Protein AF-A0A6A4WEF4-F1 (afdb_monomer_lite)

Sequence (116 aa):
MNGPHADLMKSNCSLAYHVQNVRDISVTAERVTPTVGRTTITFKSSEDHSKWAVSEDAARPWVCVGDINRMLTQEERGGGTVCRWDAVLWRLYSQLVAAVEPCPGKQPVNVYRRRP

Organism: Amphibalanus amphitrite (NCBI:txid1232801)

Radius of gyration: 15.69 Å; chains: 1; bounding box: 41×27×47 Å

InterPro domains:
  IPR004947 Deoxyribonuclease II [PF03265] (7-103)
  IPR004947 Deoxyribonuclease II [PTHR10858] (2-106)

pLDDT: mean 86.23, std 15.31, range [34.16, 98.44]

Secondary structure (DSSP, 8-state):
--S-GGGBPPPB-SSSS-B--EEEEEEEEEE-SSS-EEEEEEEEGGG----EEE-S-TTS-EEEEES--SBGGGTTS---EEEEE-HHHHHHHHHHEEEEPPPTTSPPP-TT----

Foldseek 3Di:
DPDDPVQFDA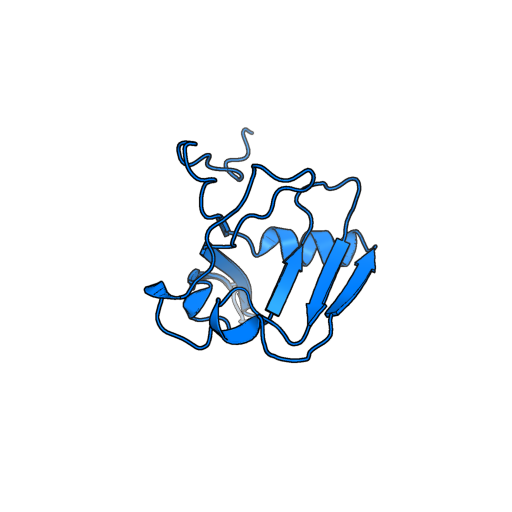FADPDPDTGWAQFKFKDWDFDPDVDTDIDIDMDTCVPDPWAWDFDPDLVQTKIKTKDDHRGNVCPPPDMDIDIDRDNVVSVVVVNRRQAIHDHPPDDGDRPPPDDD

Structure (mmCIF, N/CA/C/O backbone):
data_AF-A0A6A4WEF4-F1
#
_entry.id   AF-A0A6A4WEF4-F1
#
loop_
_atom_site.group_PDB
_atom_site.id
_atom_site.type_symbol
_atom_site.label_atom_id
_atom_site.label_alt_id
_atom_site.label_comp_id
_atom_site.label_asym_id
_atom_site.label_entity_id
_atom_site.label_seq_id
_atom_site.pdbx_PDB_ins_code
_atom_site.Cartn_x
_atom_site.Cartn_y
_atom_site.Cartn_z
_atom_site.occupancy
_atom_site.B_iso_or_equiv
_atom_site.auth_seq_id
_atom_site.auth_comp_id
_atom_site.auth_asym_id
_atom_site.auth_atom_id
_atom_site.pdbx_PDB_model_num
ATOM 1 N N . MET A 1 1 ? 9.400 4.199 6.354 1.00 64.19 1 MET A N 1
ATOM 2 C CA . MET A 1 1 ? 10.364 3.702 5.338 1.00 64.19 1 MET A CA 1
ATOM 3 C C . MET A 1 1 ? 11.778 3.868 5.874 1.00 64.19 1 MET A C 1
ATOM 5 O O . MET A 1 1 ? 12.005 4.802 6.624 1.00 64.19 1 MET A O 1
ATOM 9 N N . ASN A 1 2 ? 12.729 3.008 5.495 1.00 60.25 2 ASN A N 1
ATOM 10 C CA . ASN A 1 2 ? 14.113 3.103 5.981 1.00 60.25 2 ASN A CA 1
ATOM 11 C C . ASN A 1 2 ? 15.051 3.442 4.814 1.00 60.25 2 ASN A C 1
ATOM 13 O O . ASN A 1 2 ? 15.559 2.533 4.163 1.00 60.25 2 ASN A O 1
ATOM 17 N N . GLY A 1 3 ? 15.241 4.728 4.518 1.00 61.59 3 GLY A N 1
ATOM 18 C CA . GLY A 1 3 ? 16.180 5.185 3.489 1.00 61.59 3 GLY A CA 1
ATOM 19 C C . GLY A 1 3 ? 15.850 6.576 2.935 1.00 61.59 3 GLY A C 1
ATOM 20 O O . GLY A 1 3 ? 14.755 7.089 3.181 1.00 61.59 3 GLY A O 1
ATOM 21 N N . PRO A 1 4 ? 16.791 7.211 2.217 1.00 68.06 4 PRO A N 1
ATOM 22 C CA . PRO A 1 4 ? 16.591 8.534 1.635 1.00 68.06 4 PRO A CA 1
ATOM 23 C C . PRO A 1 4 ? 15.509 8.500 0.550 1.00 68.06 4 PRO A C 1
ATOM 25 O O . PRO A 1 4 ? 15.425 7.562 -0.233 1.00 68.06 4 PRO A O 1
ATOM 28 N N . HIS A 1 5 ? 14.703 9.558 0.452 1.00 68.69 5 HIS A N 1
ATOM 29 C CA . HIS A 1 5 ? 13.567 9.626 -0.480 1.00 68.69 5 HIS A CA 1
ATOM 30 C C . HIS A 1 5 ? 13.966 9.500 -1.968 1.00 68.69 5 HIS A C 1
ATOM 32 O O . HIS A 1 5 ? 13.126 9.171 -2.804 1.00 68.69 5 HIS A O 1
ATOM 38 N N . ALA A 1 6 ? 15.228 9.766 -2.317 1.00 75.50 6 ALA A N 1
ATOM 39 C CA . ALA A 1 6 ? 15.746 9.584 -3.675 1.00 75.50 6 ALA A CA 1
ATOM 40 C C . ALA A 1 6 ? 15.728 8.112 -4.127 1.00 75.50 6 ALA A C 1
ATOM 42 O O . ALA A 1 6 ? 15.539 7.847 -5.310 1.00 75.50 6 ALA A O 1
ATOM 43 N N . ASP A 1 7 ? 15.824 7.176 -3.179 1.00 84.75 7 ASP A N 1
ATOM 44 C CA . ASP A 1 7 ? 15.896 5.740 -3.455 1.00 84.75 7 ASP A CA 1
ATOM 45 C C . ASP A 1 7 ? 14.513 5.066 -3.419 1.00 84.75 7 ASP A C 1
ATOM 47 O O . ASP A 1 7 ? 14.408 3.843 -3.506 1.00 84.75 7 ASP A O 1
ATOM 51 N N . LEU A 1 8 ? 13.431 5.834 -3.250 1.00 88.31 8 LEU A N 1
ATOM 52 C CA . LEU A 1 8 ? 12.065 5.313 -3.288 1.00 88.31 8 LEU A CA 1
ATOM 53 C C . LEU A 1 8 ? 11.666 5.018 -4.738 1.00 88.31 8 LEU A C 1
ATOM 55 O O . LEU A 1 8 ? 11.609 5.926 -5.573 1.00 88.31 8 LEU A O 1
ATOM 59 N N . MET A 1 9 ? 11.322 3.760 -5.023 1.00 91.12 9 MET A N 1
ATOM 60 C CA . MET A 1 9 ? 10.782 3.363 -6.322 1.00 91.12 9 MET A CA 1
ATOM 61 C C . MET A 1 9 ? 9.515 4.158 -6.621 1.00 91.12 9 MET A C 1
ATOM 63 O O . MET A 1 9 ? 8.616 4.219 -5.785 1.00 91.12 9 MET A O 1
ATOM 67 N N . LYS A 1 10 ? 9.402 4.721 -7.824 1.00 91.50 10 LYS A N 1
ATOM 68 C CA . LYS A 1 10 ? 8.195 5.435 -8.254 1.00 91.50 10 LYS A CA 1
ATOM 69 C C . LYS A 1 10 ? 7.016 4.489 -8.453 1.00 91.50 10 LYS A C 1
ATOM 71 O O . LYS A 1 10 ? 7.185 3.307 -8.761 1.00 91.50 10 LYS A O 1
ATOM 76 N N . SER A 1 11 ? 5.814 5.042 -8.317 1.00 94.00 11 SER A N 1
ATOM 77 C CA . SER A 1 11 ? 4.591 4.395 -8.791 1.00 94.00 11 SER A CA 1
ATOM 78 C C . SER A 1 11 ? 4.751 3.983 -10.256 1.00 94.00 11 SER A C 1
ATOM 80 O O . SER A 1 11 ? 5.327 4.715 -11.059 1.00 94.00 11 SER A O 1
ATOM 82 N N . ASN A 1 12 ? 4.261 2.801 -10.610 1.00 91.94 12 ASN A N 1
ATOM 83 C CA . ASN A 1 12 ? 4.409 2.219 -11.933 1.00 91.94 12 ASN A CA 1
ATOM 84 C C . ASN A 1 12 ? 3.050 1.741 -12.443 1.00 91.94 12 ASN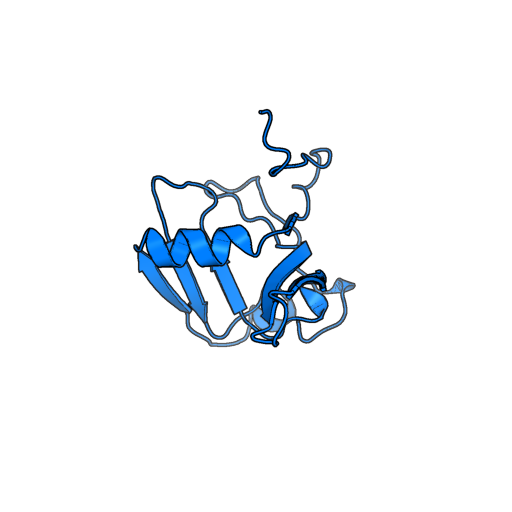 A C 1
ATOM 86 O O . ASN A 1 12 ? 2.439 0.843 -11.874 1.00 91.94 12 ASN A O 1
ATOM 90 N N . CYS A 1 13 ? 2.597 2.339 -13.539 1.00 91.12 13 CYS A N 1
ATOM 91 C CA . CYS A 1 13 ? 1.305 2.044 -14.151 1.00 91.12 13 CYS A CA 1
ATOM 92 C C . CYS A 1 13 ? 1.446 1.690 -15.637 1.00 91.12 13 CYS A C 1
ATOM 94 O O . CYS A 1 13 ? 0.506 1.875 -16.402 1.00 91.12 13 CYS A O 1
ATOM 96 N N . SER A 1 14 ? 2.639 1.260 -16.058 1.00 89.69 14 SER A N 1
ATOM 97 C CA . SER A 1 14 ? 2.894 0.755 -17.413 1.00 89.69 14 SER A CA 1
ATOM 98 C C . SER A 1 14 ? 2.881 -0.774 -17.488 1.00 89.69 14 SER A C 1
ATOM 100 O O . SER A 1 14 ? 2.821 -1.331 -18.581 1.00 89.69 14 SER A O 1
ATOM 102 N N . LEU A 1 15 ? 2.935 -1.457 -16.342 1.00 85.69 15 LEU A N 1
ATOM 103 C CA . LEU A 1 15 ? 2.839 -2.911 -16.246 1.00 85.69 15 LEU A CA 1
ATOM 104 C C . LEU A 1 15 ? 1.379 -3.382 -16.297 1.00 85.69 15 LEU A C 1
ATOM 106 O O . LEU A 1 15 ? 0.458 -2.615 -16.029 1.00 85.69 15 LEU A O 1
ATOM 110 N N . ALA A 1 16 ? 1.178 -4.678 -16.563 1.00 87.19 16 ALA A N 1
ATOM 111 C CA . ALA A 1 16 ? -0.147 -5.310 -16.557 1.00 87.19 16 ALA A CA 1
ATOM 112 C C . ALA A 1 16 ? -0.903 -5.124 -15.226 1.00 87.19 16 ALA A C 1
ATOM 114 O O . ALA A 1 16 ? -2.130 -5.049 -15.214 1.00 87.19 16 ALA A O 1
ATOM 115 N N . TYR A 1 17 ? -0.165 -5.013 -14.119 1.00 87.12 17 TYR A N 1
ATOM 116 C CA . TYR A 1 17 ? -0.688 -4.615 -12.818 1.00 87.12 17 TYR A CA 1
ATOM 117 C C . TYR A 1 17 ? -0.085 -3.271 -12.428 1.00 87.12 17 TYR A C 1
ATOM 119 O O . TYR A 1 17 ? 1.137 -3.132 -12.348 1.00 87.12 17 TYR A O 1
ATOM 127 N N . HIS A 1 18 ? -0.942 -2.284 -12.176 1.00 91.62 18 HIS A N 1
ATOM 128 C CA . HIS A 1 18 ? -0.499 -0.990 -11.682 1.00 91.62 18 HIS A CA 1
ATOM 129 C C . HIS A 1 18 ? -0.097 -1.094 -10.212 1.00 91.62 18 HIS A C 1
ATOM 131 O O . HIS A 1 18 ? -0.751 -1.763 -9.413 1.00 91.62 18 HIS A O 1
ATOM 137 N N . VAL A 1 19 ? 0.964 -0.384 -9.854 1.00 93.19 19 VAL A N 1
ATOM 138 C CA . VAL A 1 19 ? 1.433 -0.250 -8.483 1.00 93.19 19 VAL A CA 1
ATOM 139 C C . VAL A 1 19 ? 1.573 1.224 -8.166 1.00 93.19 19 VAL A C 1
ATOM 141 O O . VAL A 1 19 ? 2.360 1.933 -8.790 1.00 93.19 19 VAL A O 1
ATOM 144 N N . GLN A 1 20 ? 0.825 1.683 -7.173 1.00 94.94 20 GLN A N 1
ATOM 145 C CA . GLN A 1 20 ? 0.891 3.055 -6.691 1.00 94.94 20 GLN A CA 1
ATOM 146 C C . GLN A 1 20 ? 1.381 3.063 -5.253 1.00 94.94 20 GLN A C 1
ATOM 148 O O . GLN A 1 20 ? 0.937 2.269 -4.424 1.00 94.94 20 GLN A O 1
ATOM 153 N N . ASN A 1 21 ? 2.309 3.964 -4.953 1.00 95.31 21 ASN A N 1
ATOM 154 C CA . ASN A 1 21 ? 2.787 4.144 -3.594 1.00 95.31 21 ASN A CA 1
ATOM 155 C C . ASN A 1 21 ? 1.729 4.879 -2.775 1.00 95.31 21 ASN A C 1
ATOM 157 O O . ASN A 1 21 ? 1.233 5.928 -3.190 1.00 95.31 21 ASN A O 1
ATOM 161 N N . VAL A 1 22 ? 1.441 4.386 -1.574 1.00 95.88 22 VAL A N 1
ATOM 162 C CA . VAL A 1 22 ? 0.716 5.173 -0.574 1.00 95.88 22 VAL A CA 1
ATOM 163 C C . VAL A 1 22 ? 1.627 6.318 -0.137 1.00 95.88 22 VAL A C 1
ATOM 165 O O . VAL A 1 22 ? 2.775 6.092 0.247 1.00 95.88 22 VAL A O 1
ATOM 168 N N . ARG A 1 23 ? 1.132 7.552 -0.220 1.00 95.00 23 ARG A N 1
ATOM 169 C CA . ARG A 1 23 ? 1.869 8.765 0.156 1.00 95.00 23 ARG A CA 1
ATOM 170 C C . ARG A 1 23 ? 1.519 9.210 1.569 1.00 95.00 23 ARG A C 1
ATOM 172 O O . ARG A 1 23 ? 2.416 9.429 2.377 1.00 95.00 23 ARG A O 1
ATOM 179 N N . ASP A 1 24 ? 0.223 9.301 1.852 1.00 96.62 24 ASP A N 1
ATOM 180 C CA . ASP A 1 24 ? -0.301 9.769 3.132 1.00 96.62 24 ASP A CA 1
ATOM 181 C C . ASP A 1 24 ? -1.220 8.699 3.722 1.00 96.62 24 ASP A C 1
ATOM 183 O O . ASP A 1 24 ? -2.020 8.088 3.004 1.00 96.62 24 ASP A O 1
ATOM 187 N N . ILE A 1 25 ? -1.100 8.489 5.030 1.00 97.19 25 ILE A N 1
ATOM 188 C CA . ILE A 1 25 ? -1.862 7.518 5.808 1.00 97.19 25 ILE A CA 1
ATOM 189 C C . ILE A 1 25 ? -2.715 8.285 6.817 1.00 97.19 25 ILE A C 1
ATOM 191 O O . ILE A 1 25 ? -2.192 9.140 7.529 1.00 97.19 25 ILE A O 1
ATOM 195 N N . SER A 1 26 ? -4.012 7.981 6.897 1.00 96.88 26 SER A N 1
ATOM 196 C CA . SER A 1 26 ? -4.933 8.563 7.880 1.00 96.88 26 SER A CA 1
ATOM 197 C C . SER A 1 26 ? -5.511 7.487 8.789 1.00 96.88 26 SER A C 1
ATOM 199 O O . SER A 1 26 ? -6.168 6.555 8.335 1.00 96.88 26 SER A O 1
ATOM 201 N N . VAL A 1 27 ? -5.328 7.656 10.095 1.00 93.00 27 VAL A N 1
ATOM 202 C CA . VAL A 1 27 ? -5.902 6.786 11.125 1.00 93.00 27 VAL A CA 1
ATOM 203 C C . VAL A 1 27 ? -6.905 7.594 11.927 1.00 93.00 27 VAL A C 1
ATOM 205 O O . VAL A 1 27 ? -6.589 8.670 12.432 1.00 93.00 27 VAL A O 1
ATOM 208 N N . THR A 1 28 ? -8.121 7.073 12.063 1.00 89.56 28 THR A N 1
ATOM 209 C CA . THR A 1 28 ? -9.107 7.643 12.980 1.00 89.56 28 THR A CA 1
ATOM 210 C C . THR A 1 28 ? -9.195 6.781 14.228 1.00 89.56 28 THR A C 1
ATOM 212 O O . THR A 1 28 ? -9.594 5.625 14.142 1.00 89.56 28 THR A O 1
ATOM 215 N N . ALA A 1 29 ? -8.828 7.345 15.374 1.00 81.69 29 ALA A N 1
ATOM 216 C CA . ALA A 1 29 ? -8.954 6.694 16.667 1.00 81.69 29 ALA A CA 1
ATOM 217 C C . ALA A 1 29 ? -10.122 7.302 17.448 1.00 81.69 29 ALA A C 1
ATOM 219 O O . ALA A 1 29 ? -10.299 8.525 17.500 1.00 81.69 29 ALA A O 1
ATOM 220 N N . GLU A 1 30 ? -10.906 6.438 18.078 1.00 82.50 30 GLU A N 1
ATOM 221 C CA . GLU A 1 30 ? -11.911 6.834 19.056 1.00 82.50 30 GLU A CA 1
ATOM 222 C C . GLU A 1 30 ? -11.252 6.817 20.436 1.00 82.50 30 GLU A C 1
ATOM 224 O O . GLU A 1 30 ? -10.789 5.776 20.906 1.00 82.50 30 GLU A O 1
ATOM 229 N N . ARG A 1 31 ? -11.154 7.982 21.087 1.00 73.44 31 ARG A N 1
ATOM 230 C CA . ARG A 1 31 ? -10.770 8.027 22.499 1.00 73.44 31 ARG A CA 1
ATOM 231 C C . ARG A 1 31 ? -11.992 7.687 23.331 1.00 73.44 31 ARG A C 1
ATOM 233 O O . ARG A 1 31 ? -12.988 8.411 23.312 1.00 73.44 31 ARG A O 1
ATOM 240 N N . VAL A 1 32 ? -11.875 6.619 24.111 1.00 69.06 32 VAL A N 1
ATOM 241 C CA . VAL A 1 32 ? -12.820 6.327 25.186 1.00 69.06 32 VAL A CA 1
ATOM 242 C C . VAL A 1 32 ? -12.502 7.273 26.345 1.00 69.06 32 VAL A C 1
ATOM 244 O O . VAL A 1 32 ? -11.656 7.001 27.192 1.00 69.06 32 VAL A O 1
ATOM 247 N N . THR A 1 33 ? -13.141 8.437 26.329 1.00 70.62 33 THR A N 1
ATOM 248 C CA . THR A 1 33 ? -13.178 9.417 27.423 1.00 70.62 33 THR A CA 1
ATOM 249 C C . THR A 1 33 ? -14.639 9.669 27.823 1.00 70.62 33 THR A C 1
ATOM 251 O O . THR A 1 33 ? -15.533 9.251 27.086 1.00 70.62 33 THR A O 1
ATOM 254 N N . PRO A 1 34 ? -14.928 10.351 28.954 1.00 74.19 34 PRO A N 1
ATOM 255 C CA . PRO A 1 34 ? -16.304 10.669 29.374 1.00 74.19 34 PRO A CA 1
ATOM 256 C C . PRO A 1 34 ? -17.135 11.401 28.304 1.00 74.19 34 PRO A C 1
ATOM 258 O O . PRO A 1 34 ? -18.359 11.332 28.309 1.00 74.19 34 PRO A O 1
ATOM 261 N N . THR A 1 35 ? -16.460 12.048 27.353 1.00 68.06 35 THR A N 1
ATOM 262 C CA . THR A 1 35 ? -17.014 12.511 26.078 1.00 68.06 35 THR A CA 1
ATOM 263 C C . THR A 1 35 ? -16.389 11.684 24.955 1.00 68.06 35 THR A C 1
ATOM 265 O O . THR A 1 35 ? -15.163 11.560 24.909 1.00 68.06 35 THR A O 1
ATOM 268 N N . VAL A 1 36 ? -17.191 11.130 24.039 1.00 66.69 36 VAL A N 1
ATOM 269 C CA . VAL A 1 36 ? -16.671 10.413 22.860 1.00 66.69 36 VAL A CA 1
ATOM 270 C C . VAL A 1 36 ? -15.961 11.417 21.952 1.00 66.69 36 VAL A C 1
ATOM 272 O O . VAL A 1 36 ? -16.596 12.269 21.333 1.00 66.69 36 VAL A O 1
ATOM 275 N N . GLY A 1 37 ? -14.631 11.337 21.899 1.00 78.81 37 GLY A N 1
ATOM 276 C CA . GLY A 1 37 ? -13.795 12.166 21.037 1.00 78.81 37 GLY A CA 1
ATOM 277 C C . GLY A 1 37 ? -13.237 11.339 19.887 1.00 78.81 37 GLY A C 1
ATOM 278 O O . GLY A 1 37 ? -12.533 10.355 20.112 1.00 78.81 37 GLY A O 1
ATOM 279 N N . ARG A 1 38 ? -13.527 11.742 18.649 1.00 84.88 38 ARG A N 1
ATOM 280 C CA . ARG A 1 38 ? -12.967 11.119 17.446 1.00 84.88 38 ARG A CA 1
ATOM 281 C C . ARG A 1 38 ? -11.804 11.968 16.941 1.00 84.88 38 ARG A C 1
ATOM 283 O O . ARG A 1 38 ? -12.001 13.118 16.557 1.00 84.88 38 ARG A O 1
ATOM 290 N N . THR A 1 39 ? -10.599 11.407 16.929 1.00 88.38 39 THR A N 1
ATOM 291 C CA . THR A 1 39 ? -9.390 12.095 16.456 1.00 88.38 39 THR A CA 1
ATOM 292 C C . THR A 1 39 ? -8.878 11.416 15.198 1.00 88.38 39 THR A C 1
ATOM 294 O O . THR A 1 39 ? -8.673 10.206 15.181 1.00 88.38 39 THR A O 1
ATOM 297 N N . THR A 1 40 ? -8.654 12.201 14.145 1.00 91.94 40 THR A N 1
ATOM 298 C CA . THR A 1 40 ? -7.986 11.727 12.928 1.00 91.94 40 THR A CA 1
ATOM 299 C C . THR A 1 40 ? -6.552 12.228 12.924 1.00 91.94 40 THR A C 1
ATOM 301 O O . THR A 1 40 ? -6.319 13.420 13.116 1.00 91.94 40 THR A O 1
ATOM 304 N N . ILE A 1 41 ? -5.606 11.321 12.713 1.00 92.81 41 ILE A N 1
ATOM 305 C CA . ILE A 1 41 ? -4.181 11.615 12.584 1.00 92.81 41 ILE A CA 1
ATOM 306 C C . ILE A 1 41 ? -3.777 11.230 11.169 1.00 92.81 41 ILE A C 1
ATOM 308 O O . ILE A 1 41 ? -4.017 10.100 10.745 1.00 92.81 41 ILE A O 1
ATOM 312 N N . THR A 1 42 ? -3.166 12.168 10.452 1.00 95.94 42 THR A N 1
ATOM 313 C CA . THR A 1 42 ? -2.620 11.935 9.115 1.00 95.94 42 THR A CA 1
ATOM 314 C C . THR A 1 42 ? -1.116 12.122 9.160 1.00 95.94 42 THR A C 1
ATOM 316 O O . THR A 1 42 ? -0.642 13.127 9.685 1.00 95.94 42 THR A O 1
ATOM 319 N N . PHE A 1 43 ? -0.380 11.168 8.608 1.00 95.50 43 PHE A N 1
ATOM 320 C CA . PHE A 1 43 ? 1.079 11.160 8.582 1.00 95.50 43 PHE A CA 1
ATOM 321 C C . PHE A 1 43 ? 1.577 10.591 7.252 1.00 95.50 43 PHE A C 1
ATOM 323 O O . PHE A 1 43 ? 0.817 9.975 6.498 1.00 95.50 43 PHE A O 1
ATOM 330 N N . LYS A 1 44 ? 2.843 10.837 6.918 1.00 94.69 44 LYS A N 1
ATOM 331 C CA . LYS A 1 44 ? 3.404 10.361 5.647 1.00 94.69 44 LYS A CA 1
ATOM 332 C C . LYS A 1 44 ? 3.750 8.884 5.748 1.00 94.69 44 LYS A C 1
ATOM 334 O O . LYS A 1 44 ? 4.233 8.423 6.777 1.00 94.69 44 LYS A O 1
ATOM 339 N N . SER A 1 45 ? 3.643 8.147 4.648 1.00 93.62 45 SER A N 1
ATOM 340 C CA . SER A 1 45 ? 4.106 6.751 4.596 1.00 93.62 45 SER A CA 1
ATOM 341 C C . SER A 1 45 ? 5.611 6.604 4.868 1.00 93.62 45 SER A C 1
ATOM 343 O O . SER A 1 45 ? 6.073 5.546 5.292 1.00 93.62 45 SER A O 1
ATOM 345 N N . SER A 1 46 ? 6.400 7.672 4.701 1.00 91.19 46 SER A N 1
ATOM 346 C CA . SER A 1 46 ? 7.805 7.698 5.123 1.00 91.19 46 SER A CA 1
ATOM 347 C C . SER A 1 46 ? 7.981 7.507 6.632 1.00 91.19 46 SER A C 1
ATOM 349 O O . SER A 1 46 ? 9.004 6.963 7.038 1.00 91.19 46 SER A O 1
ATOM 351 N N . GLU A 1 4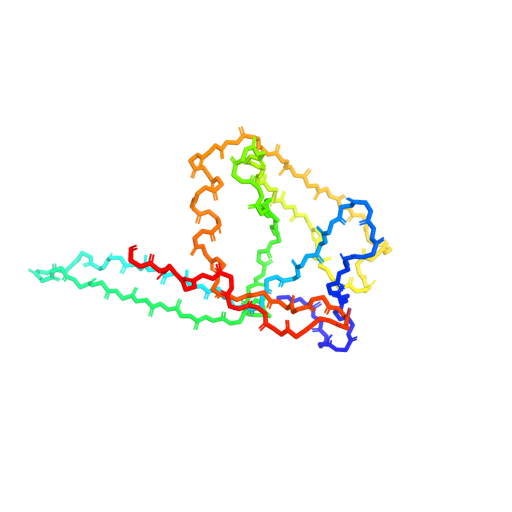7 ? 6.985 7.889 7.433 1.00 92.62 47 GLU A N 1
ATOM 352 C CA . GLU A 1 47 ? 6.961 7.780 8.898 1.00 92.62 47 GLU A CA 1
ATOM 353 C C . GLU A 1 47 ? 6.391 6.425 9.373 1.00 92.62 47 GLU A C 1
ATOM 355 O O . GLU A 1 47 ? 6.483 6.095 10.551 1.00 92.62 47 GLU A O 1
ATOM 360 N N . ASP A 1 48 ? 5.860 5.601 8.458 1.00 91.81 48 ASP A N 1
ATOM 361 C CA . ASP A 1 48 ? 5.404 4.234 8.732 1.00 91.81 48 ASP A CA 1
ATOM 362 C C . ASP A 1 48 ? 6.516 3.213 8.450 1.00 91.81 48 ASP A C 1
ATOM 364 O O . ASP A 1 48 ? 7.128 3.193 7.376 1.00 91.81 48 ASP A O 1
ATOM 368 N N . HIS A 1 49 ? 6.797 2.339 9.415 1.00 90.75 49 HIS A N 1
ATOM 369 C CA . HIS A 1 49 ? 7.762 1.242 9.255 1.00 90.75 49 HIS A CA 1
ATOM 370 C C . HIS A 1 49 ? 7.116 -0.053 8.752 1.00 90.75 49 HIS A C 1
ATOM 372 O O . HIS A 1 49 ? 7.834 -0.983 8.341 1.00 90.75 49 HIS A O 1
ATOM 378 N N . SER A 1 50 ? 5.784 -0.102 8.782 1.00 93.00 50 SER A N 1
ATOM 379 C CA . SER A 1 50 ? 4.996 -1.215 8.277 1.00 93.00 50 SER A CA 1
ATOM 380 C C . SER A 1 50 ? 5.206 -1.366 6.774 1.00 93.00 50 SER A C 1
ATOM 382 O O . SER A 1 50 ? 5.541 -0.424 6.054 1.00 93.00 50 SER A O 1
ATOM 384 N N . LYS A 1 51 ? 5.057 -2.594 6.291 1.00 95.25 51 LYS A N 1
ATOM 385 C CA . LYS A 1 51 ? 5.262 -2.936 4.884 1.00 95.25 51 LYS A CA 1
A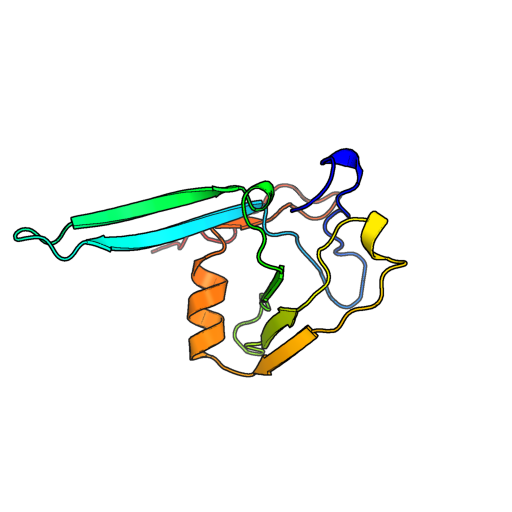TOM 386 C C . LYS A 1 51 ? 4.061 -3.730 4.459 1.00 95.25 51 LYS A C 1
ATOM 388 O O . LYS A 1 51 ? 3.885 -4.878 4.863 1.00 95.25 51 LYS A O 1
ATOM 393 N N . TRP A 1 52 ? 3.201 -3.059 3.722 1.00 97.19 52 TRP A N 1
ATOM 394 C CA . TRP A 1 52 ? 1.913 -3.594 3.362 1.00 97.19 52 TRP A CA 1
ATOM 395 C C . TRP A 1 52 ? 1.523 -3.135 1.969 1.00 97.19 52 TRP A C 1
ATOM 397 O O . TRP A 1 52 ? 2.020 -2.132 1.454 1.00 97.19 52 TRP A O 1
ATOM 407 N N . ALA A 1 53 ? 0.631 -3.901 1.363 1.00 96.94 53 ALA A N 1
ATOM 408 C CA . ALA A 1 53 ? -0.018 -3.556 0.118 1.00 96.94 53 ALA A CA 1
ATOM 409 C C . ALA A 1 53 ? -1.491 -3.930 0.218 1.00 96.94 53 ALA A C 1
ATOM 411 O O . ALA A 1 53 ? -1.862 -4.902 0.878 1.00 96.94 53 ALA A O 1
ATOM 412 N N . VAL A 1 54 ? -2.319 -3.149 -0.455 1.00 97.62 54 VAL A N 1
ATOM 413 C CA . VAL A 1 54 ? -3.747 -3.395 -0.577 1.00 97.62 54 VAL A CA 1
ATOM 414 C C . VAL A 1 54 ? -4.125 -3.230 -2.039 1.00 97.62 54 VAL A C 1
ATOM 416 O O . VAL A 1 54 ? -3.564 -2.382 -2.735 1.00 97.62 54 VAL A O 1
ATOM 419 N N . SER A 1 55 ? -5.025 -4.070 -2.535 1.00 96.75 55 SER A N 1
ATOM 420 C CA . SER A 1 55 ? -5.542 -3.906 -3.890 1.00 96.75 55 SER A CA 1
ATOM 421 C C . SER A 1 55 ? -6.433 -2.665 -3.985 1.00 96.75 55 SER A C 1
ATOM 423 O O . SER A 1 55 ? -7.161 -2.330 -3.056 1.00 96.75 55 SER A O 1
ATOM 425 N N . GLU A 1 56 ? -6.426 -1.994 -5.134 1.00 94.06 56 GLU A N 1
ATOM 426 C CA . GLU A 1 56 ? -7.382 -0.910 -5.402 1.00 94.06 56 GLU A CA 1
ATOM 427 C C . GLU A 1 56 ? -8.781 -1.457 -5.746 1.00 94.06 56 GLU A C 1
ATOM 429 O O . GLU A 1 56 ? -9.803 -0.817 -5.507 1.00 94.06 56 GLU A O 1
ATOM 434 N N . ASP A 1 57 ? -8.835 -2.678 -6.279 1.00 93.31 57 ASP A N 1
ATOM 435 C CA . ASP A 1 57 ? -10.066 -3.324 -6.716 1.00 93.31 57 ASP A CA 1
ATOM 436 C C . ASP A 1 57 ? -10.764 -4.059 -5.563 1.00 93.31 57 ASP A C 1
ATOM 438 O O . ASP A 1 57 ? -10.311 -5.112 -5.106 1.00 93.31 57 ASP A O 1
ATOM 442 N N . ALA A 1 58 ? -11.922 -3.537 -5.155 1.00 94.38 58 ALA A N 1
ATOM 443 C CA . ALA A 1 58 ? -12.783 -4.135 -4.138 1.00 94.38 58 ALA A CA 1
ATOM 444 C C . ALA A 1 58 ? -13.277 -5.551 -4.494 1.00 94.38 58 ALA A C 1
ATOM 446 O O . ALA A 1 58 ? -13.598 -6.322 -3.590 1.00 94.38 58 ALA A O 1
ATOM 447 N N . ALA A 1 59 ? -13.331 -5.919 -5.781 1.00 96.62 59 ALA A N 1
ATOM 448 C CA . ALA A 1 59 ? -13.677 -7.276 -6.208 1.00 96.62 59 ALA A CA 1
ATOM 449 C C . ALA A 1 59 ? -12.532 -8.277 -5.980 1.00 96.62 59 ALA A C 1
ATOM 451 O O . ALA A 1 59 ? -12.754 -9.487 -6.002 1.00 96.62 59 ALA A O 1
ATOM 452 N N . ARG A 1 60 ? -11.311 -7.787 -5.736 1.00 96.44 60 ARG A N 1
ATOM 453 C CA . ARG A 1 60 ? -10.118 -8.585 -5.429 1.00 96.44 60 ARG A CA 1
ATOM 454 C C . ARG A 1 60 ? -9.493 -8.106 -4.116 1.00 96.44 60 ARG A C 1
ATOM 456 O O . ARG A 1 60 ? -8.406 -7.540 -4.175 1.00 96.44 60 ARG A O 1
ATOM 463 N N . PRO A 1 61 ? -10.143 -8.289 -2.952 1.00 97.94 61 PRO A N 1
ATOM 464 C CA . PRO A 1 61 ? -9.771 -7.683 -1.670 1.00 97.94 61 PRO A CA 1
ATOM 465 C C . PRO A 1 61 ? -8.523 -8.318 -1.033 1.00 97.94 61 PRO A C 1
ATOM 467 O O . PRO A 1 61 ? -8.581 -8.973 0.009 1.00 97.94 61 PRO A O 1
ATOM 470 N N . TRP A 1 62 ? -7.378 -8.143 -1.681 1.00 98.25 62 TRP A N 1
ATOM 471 C CA . TRP A 1 62 ? -6.090 -8.590 -1.184 1.00 98.25 62 TRP A CA 1
ATOM 472 C C . TRP A 1 62 ? -5.510 -7.584 -0.201 1.00 98.25 62 TRP A C 1
ATOM 474 O O . TRP A 1 62 ? -5.426 -6.390 -0.493 1.00 98.25 62 TRP A O 1
ATOM 484 N N . VAL A 1 63 ? -5.031 -8.099 0.925 1.00 98.31 63 VAL A N 1
ATOM 485 C CA . VAL A 1 63 ? -4.117 -7.401 1.830 1.00 98.31 63 VAL A CA 1
ATOM 486 C C . VAL A 1 63 ? -2.863 -8.237 1.952 1.00 98.31 63 VAL A C 1
ATOM 488 O O . VAL A 1 63 ? -2.948 -9.441 2.187 1.00 98.31 63 VAL A O 1
ATOM 491 N N . CYS A 1 64 ? -1.709 -7.604 1.804 1.00 98.00 64 CYS A N 1
ATOM 492 C CA . CYS A 1 64 ? -0.415 -8.241 1.979 1.00 98.00 64 CYS A CA 1
ATOM 493 C C . CYS A 1 64 ? 0.390 -7.500 3.041 1.00 98.00 64 CYS A C 1
ATOM 495 O O . CYS A 1 64 ? 0.377 -6.270 3.066 1.00 98.00 64 CYS A O 1
ATOM 497 N N . VAL A 1 65 ? 1.106 -8.241 3.886 1.00 97.81 65 VAL A N 1
ATOM 498 C CA . VAL A 1 65 ? 2.045 -7.711 4.885 1.00 97.81 65 VAL A CA 1
ATOM 499 C C . VAL A 1 65 ? 3.329 -8.529 4.813 1.00 97.81 65 VAL A C 1
ATOM 501 O O . VAL A 1 65 ? 3.269 -9.755 4.710 1.00 97.81 65 VAL A O 1
ATOM 504 N N . GLY A 1 66 ? 4.487 -7.870 4.847 1.00 95.62 66 GLY A N 1
ATOM 505 C CA . GLY A 1 66 ? 5.754 -8.566 4.632 1.00 95.62 66 GLY A CA 1
ATOM 506 C C . GLY A 1 66 ? 7.005 -7.827 5.085 1.00 95.62 66 GLY A C 1
ATOM 507 O O . GLY A 1 66 ? 6.957 -6.876 5.864 1.00 95.62 66 GLY A O 1
ATOM 508 N N . ASP A 1 67 ? 8.138 -8.285 4.561 1.00 93.62 67 ASP A N 1
ATOM 509 C CA . ASP A 1 67 ? 9.474 -7.906 5.032 1.00 93.62 67 ASP A CA 1
ATOM 510 C C . ASP A 1 67 ? 10.107 -6.777 4.208 1.00 93.62 67 ASP A C 1
ATOM 512 O O . ASP A 1 67 ? 10.955 -6.033 4.709 1.00 93.62 67 ASP A O 1
ATOM 516 N N . ILE A 1 68 ? 9.667 -6.614 2.955 1.00 92.44 68 ILE A N 1
ATOM 517 C CA . ILE A 1 68 ? 10.284 -5.738 1.950 1.00 92.44 68 ILE A CA 1
ATOM 518 C C . ILE A 1 68 ? 9.421 -4.501 1.679 1.00 92.44 68 ILE A C 1
ATOM 520 O O . ILE A 1 68 ? 8.211 -4.589 1.480 1.00 92.44 68 ILE A O 1
ATOM 524 N N . ASN A 1 69 ? 10.048 -3.322 1.707 1.00 91.19 69 ASN A N 1
ATOM 525 C CA . ASN A 1 69 ? 9.418 -2.055 1.324 1.00 91.19 69 ASN A CA 1
ATOM 526 C C . ASN A 1 69 ? 9.796 -1.684 -0.124 1.00 91.19 69 ASN A C 1
ATOM 528 O O . ASN A 1 69 ? 10.567 -2.387 -0.767 1.00 91.19 69 ASN A O 1
ATOM 532 N N . ARG A 1 70 ? 9.271 -0.568 -0.645 1.00 91.19 70 ARG A N 1
ATOM 533 C CA . ARG A 1 70 ? 9.509 -0.128 -2.035 1.00 91.19 70 ARG A CA 1
ATOM 534 C C . ARG A 1 70 ? 10.751 0.757 -2.217 1.00 91.19 70 ARG A C 1
ATOM 536 O O . ARG A 1 70 ? 10.749 1.658 -3.050 1.00 91.19 70 ARG A O 1
ATOM 543 N N . MET A 1 71 ? 11.806 0.530 -1.439 1.00 90.62 71 MET A N 1
ATOM 544 C CA . MET A 1 71 ? 13.094 1.204 -1.642 1.00 90.62 71 MET A CA 1
ATOM 545 C C . MET A 1 71 ? 13.961 0.393 -2.610 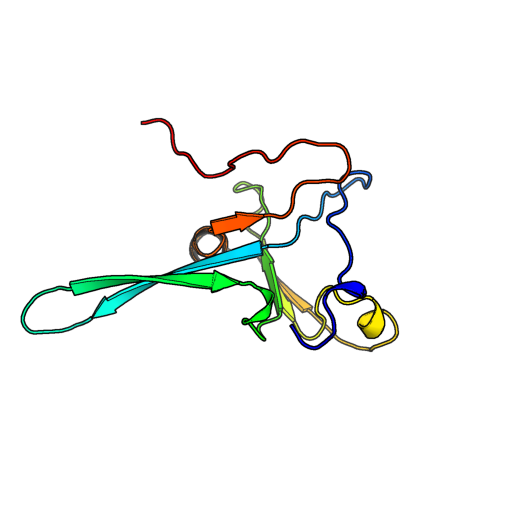1.00 90.62 71 MET A C 1
ATOM 547 O O . MET A 1 71 ? 14.055 -0.821 -2.450 1.00 90.62 71 MET A O 1
ATOM 551 N N . LEU A 1 72 ? 14.641 1.054 -3.554 1.00 90.06 72 LEU A N 1
ATOM 552 C CA . LEU A 1 72 ? 15.569 0.429 -4.513 1.00 90.06 72 LEU A CA 1
ATOM 553 C C . LEU A 1 72 ? 16.618 -0.443 -3.807 1.00 90.06 72 LEU A C 1
ATOM 555 O O . LEU A 1 72 ? 16.920 -1.547 -4.238 1.00 90.06 72 LEU A O 1
ATOM 559 N N . THR A 1 73 ? 17.089 -0.005 -2.639 1.00 88.56 73 THR A N 1
ATOM 560 C CA . THR A 1 73 ? 18.055 -0.744 -1.810 1.00 88.56 73 THR A CA 1
ATOM 561 C C . THR A 1 73 ? 17.536 -2.073 -1.243 1.00 88.56 73 THR A C 1
ATOM 563 O O . THR A 1 73 ? 18.312 -2.813 -0.639 1.00 88.56 73 THR A O 1
ATOM 566 N N . GLN A 1 74 ? 16.241 -2.385 -1.374 1.00 90.25 74 GLN A N 1
ATOM 567 C CA . GLN A 1 74 ? 15.691 -3.684 -0.978 1.00 90.25 74 GLN A CA 1
ATOM 568 C C . GLN A 1 74 ? 15.604 -4.703 -2.121 1.00 90.25 74 GLN A C 1
ATOM 570 O O . GLN A 1 74 ? 15.283 -5.850 -1.830 1.00 90.25 74 GLN A O 1
ATOM 575 N N . GLU A 1 75 ? 15.885 -4.346 -3.381 1.00 88.88 75 GLU A N 1
ATOM 576 C CA . GLU A 1 75 ? 15.792 -5.301 -4.506 1.00 88.88 75 GLU A CA 1
ATOM 577 C C . GLU A 1 75 ? 16.717 -6.511 -4.331 1.00 88.88 75 GLU A C 1
ATOM 579 O O . GLU A 1 75 ? 16.369 -7.629 -4.699 1.00 88.88 75 GLU A O 1
ATOM 584 N N . GLU A 1 76 ? 17.869 -6.297 -3.702 1.00 90.25 76 GLU A N 1
ATOM 585 C CA . GLU A 1 76 ? 18.877 -7.329 -3.448 1.00 90.25 76 GLU A CA 1
ATOM 586 C C . GLU A 1 76 ? 18.721 -7.991 -2.069 1.00 90.25 76 GLU A C 1
ATOM 588 O O . GLU A 1 76 ? 19.584 -8.750 -1.626 1.00 90.25 76 GLU A O 1
ATOM 593 N N . ARG A 1 77 ? 17.632 -7.698 -1.346 1.00 91.00 77 ARG A N 1
ATOM 594 C CA . ARG A 1 77 ? 17.375 -8.253 -0.015 1.00 91.00 77 ARG A CA 1
ATOM 595 C C . ARG A 1 77 ? 16.343 -9.366 -0.081 1.00 91.00 77 ARG A C 1
ATOM 597 O O . ARG A 1 77 ? 15.253 -9.200 -0.619 1.00 91.00 77 ARG A O 1
ATOM 604 N N . GLY A 1 78 ? 16.675 -10.494 0.540 1.00 94.06 78 GLY A N 1
ATOM 605 C CA . GLY A 1 78 ? 15.711 -11.565 0.764 1.00 94.06 78 GLY A CA 1
ATOM 606 C C . GLY A 1 78 ? 14.579 -11.116 1.692 1.00 94.06 78 GLY A C 1
ATOM 607 O O . GLY A 1 78 ? 14.799 -10.346 2.628 1.00 94.06 78 GLY A O 1
ATOM 608 N N . GLY A 1 79 ? 13.376 -11.627 1.446 1.00 94.44 79 GLY A N 1
ATOM 609 C CA . GLY A 1 79 ? 12.203 -11.387 2.278 1.00 94.44 79 GLY A CA 1
ATOM 610 C C . GLY A 1 79 ? 10.955 -12.043 1.700 1.00 94.44 79 GLY A C 1
ATOM 611 O O . GLY A 1 79 ? 10.953 -12.512 0.560 1.00 94.44 79 GLY A O 1
ATOM 612 N N . GLY A 1 80 ? 9.896 -12.088 2.499 1.00 95.56 80 GLY A N 1
ATOM 613 C CA . GLY A 1 80 ? 8.603 -12.637 2.125 1.00 95.56 80 GLY A CA 1
ATOM 614 C C . GLY A 1 80 ? 7.468 -11.631 2.275 1.00 95.56 80 GLY A C 1
ATOM 615 O O . GLY A 1 80 ? 7.611 -10.533 2.816 1.00 95.56 80 GLY A O 1
ATOM 616 N N . THR A 1 81 ? 6.302 -12.028 1.776 1.00 96.44 81 THR A N 1
ATOM 617 C CA . THR A 1 81 ? 5.034 -11.351 2.038 1.00 96.44 81 THR A CA 1
ATOM 618 C C . THR A 1 81 ? 3.945 -12.397 2.185 1.00 96.44 81 THR A C 1
ATOM 620 O O . THR A 1 81 ? 3.929 -13.394 1.460 1.00 96.44 81 THR A O 1
ATOM 623 N N . VAL A 1 82 ? 3.041 -12.186 3.134 1.00 97.94 82 VAL A N 1
ATOM 624 C CA . VAL A 1 82 ? 1.851 -13.015 3.303 1.00 97.94 82 VAL A CA 1
ATOM 625 C C . VAL A 1 82 ? 0.660 -12.208 2.830 1.00 97.94 82 VAL A C 1
ATOM 627 O O . VAL A 1 82 ? 0.424 -11.102 3.313 1.00 97.94 82 VAL A O 1
ATOM 630 N N . CYS A 1 83 ? -0.095 -12.779 1.896 1.00 98.00 83 CYS A N 1
ATOM 631 C CA . CYS A 1 83 ? -1.291 -12.166 1.344 1.00 98.00 83 CYS A CA 1
ATOM 632 C C . CYS A 1 83 ? -2.541 -12.932 1.765 1.00 98.00 83 CYS A C 1
ATOM 634 O O . CYS A 1 83 ? -2.572 -14.165 1.770 1.00 98.00 83 CYS A O 1
ATOM 636 N N . ARG A 1 84 ? -3.601 -12.189 2.067 1.00 98.06 84 ARG A N 1
ATOM 637 C CA . ARG A 1 84 ? -4.913 -12.725 2.409 1.00 98.06 84 ARG A CA 1
ATOM 638 C C . ARG A 1 84 ? -5.987 -12.071 1.548 1.00 98.06 84 ARG A C 1
ATOM 640 O O . ARG A 1 84 ? -6.020 -10.850 1.425 1.00 98.06 84 ARG A O 1
ATOM 647 N N . TRP A 1 85 ? -6.868 -12.897 0.987 1.00 98.06 85 TRP A N 1
ATOM 648 C CA . TRP A 1 85 ? -8.107 -12.456 0.352 1.00 98.06 85 TRP A CA 1
ATOM 649 C C . TRP A 1 85 ? -9.179 -12.324 1.435 1.00 98.06 85 TRP A C 1
ATOM 651 O O . TRP A 1 85 ? -9.735 -13.328 1.883 1.00 98.06 85 TRP A O 1
ATOM 661 N N . ASP A 1 86 ? -9.428 -11.104 1.903 1.00 98.38 86 ASP A N 1
ATOM 662 C CA . ASP A 1 86 ? -10.378 -10.837 2.985 1.00 98.38 86 ASP A CA 1
ATOM 663 C C . ASP A 1 86 ? -10.963 -9.428 2.860 1.00 98.38 86 ASP A C 1
ATOM 665 O O . ASP A 1 86 ? -10.257 -8.428 2.980 1.00 98.38 86 ASP A O 1
ATOM 669 N N . ALA A 1 87 ? -12.273 -9.349 2.625 1.00 98.12 87 ALA A N 1
ATOM 670 C CA . ALA A 1 87 ? -12.966 -8.087 2.383 1.00 98.12 87 ALA A CA 1
ATOM 671 C C . ALA A 1 87 ? -13.006 -7.165 3.611 1.00 98.12 87 ALA A C 1
ATOM 673 O O . ALA A 1 87 ? -13.010 -5.942 3.456 1.00 98.12 87 ALA A O 1
ATOM 674 N N . VAL A 1 88 ? -13.035 -7.725 4.824 1.00 97.81 88 VAL A N 1
ATOM 675 C CA . VAL A 1 88 ? -13.066 -6.934 6.059 1.00 97.81 88 VAL A CA 1
ATOM 676 C C . VAL A 1 88 ? -11.693 -6.323 6.294 1.00 97.81 88 VAL A C 1
ATOM 678 O O . VAL A 1 88 ? -11.588 -5.110 6.483 1.00 97.81 88 VAL A O 1
ATOM 681 N N . LEU A 1 89 ? -10.639 -7.135 6.204 1.00 97.50 89 LEU A N 1
ATOM 682 C CA . LEU A 1 89 ? -9.267 -6.667 6.367 1.00 97.50 89 LEU A CA 1
ATOM 683 C C . LEU A 1 89 ? -8.895 -5.655 5.280 1.00 97.50 89 LEU A C 1
ATOM 685 O O . LEU A 1 89 ? -8.365 -4.589 5.587 1.00 97.50 89 LEU A O 1
ATOM 689 N N . TRP A 1 90 ? -9.238 -5.952 4.026 1.00 98.44 90 TRP A N 1
ATOM 690 C CA . TRP A 1 90 ? -9.052 -5.040 2.901 1.00 98.44 90 TRP A CA 1
ATOM 691 C C . TRP A 1 90 ? -9.728 -3.701 3.149 1.00 98.44 90 TRP A C 1
ATOM 693 O O . TRP A 1 90 ? -9.092 -2.666 2.993 1.00 98.44 90 TRP A O 1
ATOM 703 N N . ARG A 1 91 ? -10.981 -3.691 3.617 1.00 97.19 91 ARG A N 1
ATOM 704 C CA . ARG A 1 91 ? -11.688 -2.440 3.906 1.00 97.19 91 ARG A CA 1
ATOM 705 C C . ARG A 1 91 ? -10.967 -1.611 4.966 1.00 97.19 91 ARG A C 1
ATOM 707 O O . ARG A 1 91 ? -10.887 -0.396 4.806 1.00 97.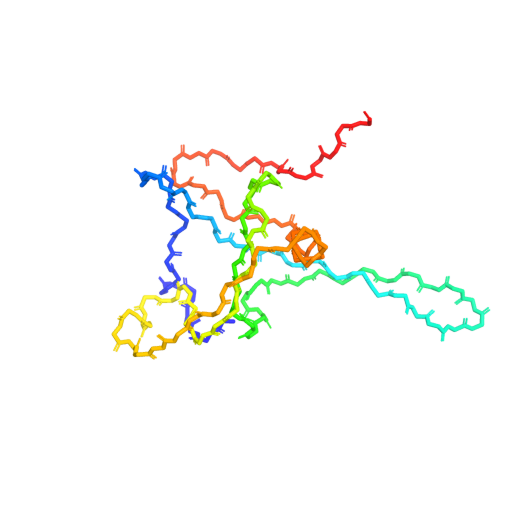19 91 ARG A O 1
ATOM 714 N N . LEU A 1 92 ? -10.453 -2.247 6.018 1.00 96.19 92 LEU A N 1
ATOM 715 C CA . LEU A 1 92 ? -9.703 -1.560 7.070 1.00 96.19 92 LEU A CA 1
ATOM 716 C C . LEU A 1 92 ? -8.404 -0.957 6.521 1.00 96.19 92 LEU A C 1
ATOM 718 O O . LEU A 1 92 ? -8.163 0.227 6.729 1.00 96.19 92 LEU A O 1
ATOM 722 N N . TYR A 1 93 ? -7.614 -1.727 5.767 1.00 97.50 93 TYR A N 1
ATOM 723 C CA . TYR A 1 93 ? -6.350 -1.260 5.181 1.00 97.50 93 TYR A CA 1
ATOM 724 C C . TYR A 1 93 ? -6.554 -0.199 4.092 1.00 97.50 93 TYR A C 1
ATOM 726 O O . TYR A 1 93 ? -5.867 0.820 4.090 1.00 97.50 93 TYR A O 1
ATOM 734 N N . SER A 1 94 ? -7.527 -0.378 3.197 1.00 97.31 94 SER A N 1
ATOM 735 C CA . SER A 1 94 ? -7.853 0.594 2.146 1.00 97.31 94 SER A CA 1
ATOM 736 C C . SER A 1 94 ? -8.292 1.938 2.721 1.00 97.31 94 SER A C 1
ATOM 738 O O . SER A 1 94 ? -7.974 2.978 2.154 1.00 97.31 94 SER A O 1
ATOM 740 N N . GLN A 1 95 ? -8.978 1.946 3.869 1.00 95.62 95 GLN A N 1
ATOM 741 C CA . GLN A 1 95 ? -9.378 3.182 4.550 1.00 95.62 95 GLN A CA 1
ATOM 742 C C . GLN A 1 95 ? -8.208 3.954 5.169 1.00 95.62 95 GLN A C 1
ATOM 744 O O . GLN A 1 95 ? -8.361 5.146 5.433 1.00 95.62 95 GLN A O 1
ATOM 749 N N . LEU A 1 96 ? -7.055 3.311 5.376 1.00 96.69 96 LEU A N 1
ATOM 750 C CA . LEU A 1 96 ? -5.846 3.992 5.836 1.00 96.69 96 LEU A CA 1
ATOM 751 C C . LEU A 1 96 ? -5.232 4.868 4.739 1.00 96.69 96 LEU A C 1
ATOM 753 O O . LEU A 1 96 ? -4.528 5.824 5.054 1.00 96.69 96 LEU A O 1
ATOM 757 N N . VAL A 1 97 ? -5.479 4.563 3.460 1.00 97.19 97 VAL A N 1
ATOM 758 C CA . VAL A 1 97 ? -4.894 5.282 2.321 1.00 97.19 97 VAL A CA 1
ATOM 759 C C . VAL A 1 97 ? -5.562 6.647 2.167 1.00 97.19 97 VAL A C 1
ATOM 761 O O . VAL A 1 97 ? -6.665 6.759 1.636 1.00 97.19 97 VAL A O 1
ATOM 764 N N . ALA A 1 98 ? -4.873 7.706 2.588 1.00 96.75 98 ALA A N 1
ATOM 765 C CA . ALA A 1 98 ? -5.362 9.076 2.447 1.00 96.75 98 ALA A CA 1
ATOM 766 C C . ALA A 1 98 ? -4.985 9.688 1.091 1.00 96.75 98 ALA A C 1
ATOM 768 O O . ALA A 1 98 ? -5.773 10.419 0.489 1.00 96.75 98 ALA A O 1
ATOM 769 N N . ALA A 1 99 ? -3.789 9.373 0.589 1.00 95.88 99 ALA A N 1
ATOM 770 C CA . ALA A 1 99 ? -3.333 9.783 -0.734 1.00 95.88 99 ALA A CA 1
ATOM 771 C C . ALA A 1 99 ? -2.346 8.773 -1.319 1.00 95.88 99 ALA A C 1
ATOM 773 O O . ALA A 1 99 ? -1.580 8.142 -0.589 1.00 95.88 99 ALA A O 1
ATOM 774 N N . VAL A 1 100 ? -2.319 8.685 -2.647 1.00 95.62 100 VAL A N 1
ATOM 775 C CA . VAL A 1 100 ? -1.348 7.894 -3.411 1.00 95.62 100 VAL A CA 1
ATOM 776 C C . VAL A 1 100 ? -0.459 8.805 -4.251 1.00 95.62 100 VAL A C 1
ATOM 778 O O . VAL A 1 100 ? -0.863 9.899 -4.651 1.00 95.62 100 VAL A O 1
ATOM 781 N N . GLU A 1 101 ? 0.763 8.363 -4.523 1.00 93.19 101 GLU A N 1
ATOM 782 C CA . GLU A 1 101 ? 1.603 8.983 -5.541 1.00 93.19 101 GLU A CA 1
ATOM 783 C C . GLU A 1 101 ? 0.972 8.748 -6.932 1.00 93.19 101 GLU A C 1
ATOM 785 O O . GLU A 1 101 ? 0.554 7.628 -7.252 1.00 93.19 101 GLU A O 1
ATOM 790 N N . PRO A 1 102 ? 0.858 9.791 -7.773 1.00 88.88 102 PRO A N 1
ATOM 791 C CA . PRO A 1 102 ? 0.347 9.628 -9.125 1.00 88.88 102 PRO A CA 1
ATOM 792 C C . PRO A 1 102 ? 1.305 8.805 -9.990 1.00 88.88 102 PRO A C 1
ATOM 794 O O . PRO A 1 102 ? 2.526 8.880 -9.853 1.00 88.88 102 PRO A O 1
ATOM 797 N N . CYS A 1 103 ? 0.742 8.061 -10.941 1.00 87.12 103 CYS A N 1
ATOM 798 C CA . CYS A 1 103 ? 1.533 7.412 -11.979 1.00 87.12 103 CYS A CA 1
ATOM 799 C C . CYS A 1 103 ? 2.353 8.460 -12.760 1.00 87.12 103 CYS A C 1
ATOM 801 O O . CYS A 1 103 ? 1.810 9.521 -13.092 1.00 87.12 103 CYS A O 1
ATOM 803 N N . PRO A 1 104 ? 3.610 8.166 -13.134 1.00 81.81 104 PRO A N 1
ATOM 804 C CA . PRO A 1 104 ? 4.396 9.021 -14.014 1.00 81.81 104 PRO A CA 1
ATOM 805 C C . PRO A 1 104 ? 3.607 9.388 -15.279 1.00 81.81 104 PRO A C 1
ATOM 807 O O . PRO A 1 104 ? 3.034 8.520 -15.936 1.00 81.81 104 PRO A O 1
ATOM 810 N N . GLY A 1 105 ? 3.532 10.684 -15.592 1.00 69.94 105 GLY A N 1
ATOM 811 C CA . GLY A 1 105 ? 2.803 11.194 -16.759 1.00 69.94 105 GLY A CA 1
ATOM 812 C C . GLY A 1 105 ? 1.282 11.339 -16.596 1.00 69.94 105 GLY A C 1
ATOM 813 O O . GLY A 1 105 ? 0.630 11.786 -17.536 1.00 69.94 105 GLY A O 1
ATOM 814 N N . LYS A 1 106 ? 0.698 11.022 -15.429 1.00 57.62 106 LYS A N 1
ATOM 815 C CA . LYS A 1 106 ? -0.715 11.308 -15.112 1.00 57.62 106 LYS A CA 1
ATOM 816 C C . LYS A 1 106 ? -0.810 12.348 -13.988 1.00 57.62 106 LYS A C 1
ATOM 818 O O . LYS A 1 106 ? -0.089 12.268 -12.998 1.00 57.62 106 LYS A O 1
ATOM 823 N N . GLN A 1 107 ? -1.686 13.346 -14.140 1.00 50.75 107 GLN A N 1
ATOM 824 C CA . GLN A 1 107 ? -1.955 14.340 -13.089 1.00 50.75 107 GLN A CA 1
ATOM 825 C C . GLN A 1 107 ? -2.564 13.668 -11.840 1.00 50.75 107 GLN A C 1
ATOM 827 O O . GLN A 1 107 ? -3.239 12.645 -11.977 1.00 50.75 107 GLN A O 1
ATOM 832 N N . PRO A 1 108 ? -2.353 14.213 -10.625 1.00 49.59 108 PRO A N 1
ATOM 833 C CA . PRO A 1 108 ? -2.893 13.633 -9.399 1.00 49.59 108 PRO A CA 1
ATOM 834 C C . PRO A 1 108 ? -4.422 13.569 -9.435 1.00 49.59 108 PRO A C 1
ATOM 836 O O . PRO A 1 108 ? -5.106 14.589 -9.499 1.00 49.59 108 PRO A O 1
ATOM 839 N N . VAL A 1 109 ? -4.953 12.349 -9.363 1.00 52.28 109 VAL A N 1
ATOM 840 C CA . VAL A 1 109 ? -6.385 12.087 -9.208 1.00 52.28 109 VAL A CA 1
ATOM 841 C C . VAL A 1 109 ? -6.669 11.970 -7.710 1.00 52.28 109 VAL A C 1
ATOM 843 O O . VAL A 1 109 ? -6.064 11.148 -7.028 1.00 52.28 109 VAL A O 1
ATOM 846 N N . ASN A 1 110 ? -7.569 12.794 -7.170 1.00 47.09 110 ASN A N 1
ATOM 847 C CA . ASN A 1 110 ? -8.053 12.633 -5.795 1.00 47.09 110 ASN A CA 1
ATOM 848 C C . ASN A 1 110 ? -8.985 11.414 -5.733 1.00 47.09 110 ASN A C 1
ATOM 850 O O . ASN A 1 110 ? -10.193 11.551 -5.924 1.00 47.09 110 ASN A O 1
ATOM 854 N N . VAL A 1 111 ? -8.418 10.232 -5.473 1.00 55.25 111 VAL A N 1
ATOM 855 C CA . VAL A 1 111 ? -9.119 8.932 -5.526 1.00 55.25 111 VAL A CA 1
ATOM 856 C C . VAL A 1 111 ? -10.244 8.808 -4.477 1.00 55.25 111 VAL A C 1
ATOM 858 O O . VAL A 1 111 ? -11.159 8.013 -4.652 1.00 55.25 111 VAL A O 1
ATOM 861 N N . TYR A 1 112 ? -10.265 9.652 -3.433 1.00 49.53 112 TYR A N 1
ATOM 862 C CA . TYR A 1 112 ? -11.203 9.513 -2.304 1.00 49.53 112 TYR A CA 1
ATOM 863 C C . TYR A 1 112 ? -12.134 10.705 -2.020 1.00 49.53 112 TYR A C 1
ATOM 865 O O . TYR A 1 112 ? -12.784 10.734 -0.971 1.00 49.53 112 TYR A O 1
ATOM 873 N N . ARG A 1 113 ? -12.319 11.659 -2.948 1.00 43.25 113 ARG A N 1
ATOM 874 C CA . ARG A 1 113 ? -13.501 12.542 -2.861 1.00 43.25 113 ARG A CA 1
ATOM 875 C C . ARG A 1 113 ? -14.742 11.738 -3.250 1.00 43.25 113 ARG A C 1
ATOM 877 O O . ARG A 1 113 ? -15.128 11.712 -4.415 1.00 43.25 113 ARG A O 1
ATOM 884 N N . ARG A 1 114 ? -15.372 11.097 -2.261 1.00 46.59 114 ARG A N 1
ATOM 885 C CA . ARG A 1 114 ? -16.755 10.620 -2.376 1.00 46.59 114 ARG A CA 1
ATOM 886 C C . ARG A 1 114 ? -17.613 11.797 -2.854 1.00 46.59 114 ARG A C 1
ATOM 888 O O . ARG A 1 114 ? -17.726 12.796 -2.146 1.00 46.59 114 ARG A O 1
ATOM 895 N N . ARG A 1 115 ? -18.160 11.709 -4.070 1.00 34.16 115 ARG A N 1
ATOM 896 C CA . ARG A 1 115 ? -19.372 12.465 -4.409 1.00 34.16 115 ARG A CA 1
ATOM 897 C C . ARG A 1 115 ? -20.523 11.879 -3.569 1.00 34.16 115 ARG A C 1
ATOM 899 O O . ARG A 1 115 ? -20.440 10.687 -3.262 1.00 34.16 115 ARG A O 1
ATOM 906 N N . PRO A 1 116 ? -21.474 12.723 -3.130 1.00 41.78 116 PRO A N 1
ATOM 907 C CA . PRO A 1 116 ? -22.530 12.349 -2.188 1.00 41.78 116 PRO A CA 1
ATOM 908 C C . PRO A 1 116 ? -23.339 11.138 -2.648 1.00 41.78 116 PRO A C 1
ATOM 910 O O . PRO A 1 116 ? -23.509 10.980 -3.879 1.00 41.78 116 PRO A O 1
#